Protein AF-A0A2E1VVV2-F1 (afdb_monomer)

Radius of gyration: 13.83 Å; Cα contacts (8 Å, |Δi|>4): 91; chains: 1; bounding box: 33×29×35 Å

Sequence (64 aa):
MSHARGNFLLVNQGDGTFVDQTEVAGVELGRWAWGARFVDFDNDGFDDIYVPNGFVTGPDTGDL

Solvent-accessible surface area (backbone atoms only — not comparable to full-atom values): 4307 Å² total; per-residue (Å²): 131,86,72,76,71,38,48,81,43,71,46,73,74,86,80,89,48,67,44,82,42,19,76,84,70,69,54,32,60,59,42,49,63,82,51,75,46,78,46,54,83,86,73,82,84,56,72,38,83,44,62,58,61,44,67,86,88,59,95,72,70,85,87,112

Nearest PDB structures (foldseek):
  3o27-assembly1_B  TM=3.762E-01  e=6.075E+00  Saccharolobus islandicus

pLDDT: mean 83.9, std 14.84, range [38.66, 98.06]

Secondary structure (DSSP, 8-state):
-PPP-----EEE-SSS-EEE-TTTTT----SEE---EEE-SSSSSS-EEE--EE---SS--TT-

Mean predicted aligned error: 6.22 Å

Structure (mmCIF, N/CA/C/O backbone):
data_AF-A0A2E1VVV2-F1
#
_entry.id   AF-A0A2E1VVV2-F1
#
loop_
_atom_site.group_PDB
_atom_site.id
_atom_site.type_symbol
_atom_site.label_atom_id
_atom_site.label_alt_id
_atom_site.label_comp_id
_atom_site.label_asym_id
_atom_site.label_entity_id
_atom_site.label_seq_id
_atom_site.pdbx_PDB_ins_code
_atom_site.Cartn_x
_atom_site.Cartn_y
_atom_site.Cartn_z
_atom_site.occupancy
_atom_site.B_iso_or_equiv
_atom_site.auth_seq_id
_atom_site.auth_comp_id
_atom_site.auth_asym_id
_atom_site.auth_atom_id
_atom_site.pdbx_PDB_model_num
ATOM 1 N N . MET A 1 1 ? 17.352 -19.785 0.798 1.00 38.66 1 MET A N 1
ATOM 2 C CA . MET A 1 1 ? 17.133 -18.466 1.426 1.00 38.66 1 MET A CA 1
ATOM 3 C C . MET A 1 1 ? 15.850 -17.912 0.838 1.00 38.66 1 MET A C 1
ATOM 5 O O . MET A 1 1 ? 15.690 -18.015 -0.371 1.00 38.66 1 MET A O 1
ATOM 9 N N . SER A 1 2 ? 14.908 -17.449 1.660 1.00 47.75 2 SER A N 1
ATOM 10 C CA . SER A 1 2 ? 13.678 -16.834 1.150 1.00 47.75 2 SER A CA 1
ATOM 11 C C . SER A 1 2 ? 14.046 -15.492 0.534 1.00 47.75 2 SER A C 1
ATOM 13 O O . SER A 1 2 ? 14.561 -14.630 1.241 1.00 47.75 2 SER A O 1
ATOM 15 N N . HIS A 1 3 ? 13.806 -15.316 -0.761 1.00 54.38 3 HIS A N 1
ATOM 16 C CA . HIS 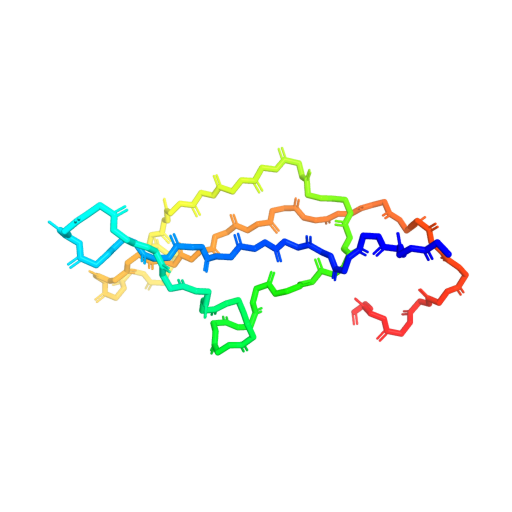A 1 3 ? 13.745 -13.977 -1.337 1.00 54.38 3 HIS A CA 1
ATOM 17 C C . HIS A 1 3 ? 12.599 -13.221 -0.640 1.00 54.38 3 HIS A C 1
ATOM 19 O O . HIS A 1 3 ? 11.634 -13.849 -0.186 1.00 54.38 3 HIS A O 1
ATOM 25 N N . ALA A 1 4 ? 12.718 -11.902 -0.489 1.00 58.38 4 ALA A N 1
ATOM 26 C CA . ALA A 1 4 ? 11.579 -11.091 -0.072 1.00 58.38 4 ALA A CA 1
ATOM 27 C C . ALA A 1 4 ? 10.468 -11.289 -1.117 1.00 58.38 4 ALA A C 1
ATOM 29 O O . ALA A 1 4 ? 10.724 -11.104 -2.304 1.00 58.38 4 ALA A O 1
ATOM 30 N N . ARG A 1 5 ? 9.279 -11.745 -0.695 1.00 68.12 5 ARG A N 1
ATOM 31 C CA . ARG A 1 5 ? 8.143 -11.981 -1.608 1.00 68.12 5 ARG A CA 1
ATOM 32 C C . ARG A 1 5 ? 7.449 -10.686 -2.036 1.00 68.12 5 ARG A C 1
ATOM 34 O O . ARG A 1 5 ? 6.699 -10.739 -2.996 1.00 68.12 5 ARG A O 1
ATOM 41 N N . GLY A 1 6 ? 7.737 -9.566 -1.368 1.00 79.75 6 GLY A N 1
ATOM 42 C CA . GLY A 1 6 ? 7.157 -8.255 -1.648 1.00 79.75 6 GLY A CA 1
ATOM 43 C C . GLY A 1 6 ? 6.567 -7.609 -0.408 1.00 79.75 6 GLY A C 1
ATOM 44 O O . GLY A 1 6 ? 7.092 -7.776 0.699 1.00 79.75 6 GLY A O 1
ATOM 45 N N . ASN A 1 7 ? 5.487 -6.864 -0.615 1.00 87.06 7 ASN A N 1
ATOM 46 C CA . ASN A 1 7 ? 4.762 -6.179 0.450 1.00 87.06 7 ASN A CA 1
ATOM 47 C C . ASN A 1 7 ? 3.824 -7.134 1.190 1.00 87.06 7 ASN A C 1
ATOM 49 O O . ASN A 1 7 ? 3.480 -8.194 0.678 1.00 87.06 7 ASN A O 1
ATOM 53 N N . PHE A 1 8 ? 3.397 -6.727 2.386 1.00 90.88 8 PHE A N 1
ATOM 54 C CA . PHE A 1 8 ? 2.387 -7.432 3.171 1.00 90.88 8 PHE A CA 1
ATOM 55 C C . PHE A 1 8 ? 1.299 -6.465 3.639 1.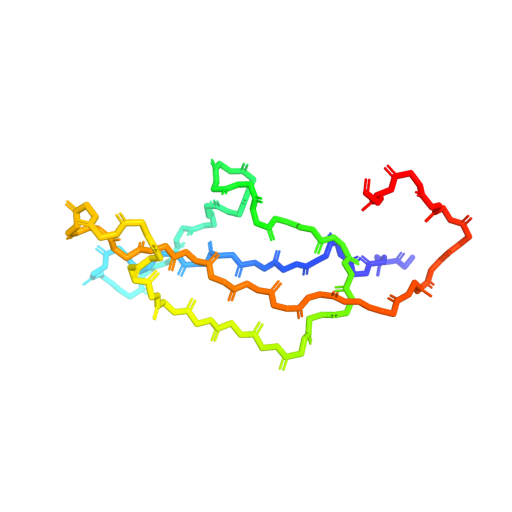00 90.88 8 PHE A C 1
ATOM 57 O O . PHE A 1 8 ? 1.610 -5.375 4.126 1.00 90.88 8 PHE A O 1
ATOM 64 N N . LEU A 1 9 ? 0.038 -6.890 3.549 1.00 91.88 9 LEU A N 1
ATOM 65 C CA . LEU A 1 9 ? -1.117 -6.197 4.116 1.00 91.88 9 LEU A CA 1
ATOM 66 C C . LEU A 1 9 ? -1.693 -7.011 5.274 1.00 91.88 9 LEU A C 1
ATOM 68 O O . LEU A 1 9 ? -2.397 -8.001 5.080 1.00 91.88 9 LEU A O 1
ATOM 72 N N . LEU A 1 10 ? -1.394 -6.563 6.493 1.00 94.75 10 LEU A N 1
ATOM 73 C CA . LEU A 1 10 ? -1.884 -7.164 7.730 1.00 94.75 10 LEU A CA 1
ATOM 74 C C . LEU A 1 10 ? -3.079 -6.367 8.255 1.00 94.75 10 LEU A C 1
ATOM 76 O O . LEU A 1 10 ? -2.932 -5.230 8.706 1.00 94.75 10 LEU A O 1
ATOM 80 N N . VAL A 1 11 ? -4.264 -6.971 8.222 1.00 95.38 11 VAL A N 1
ATOM 81 C CA . VAL A 1 11 ? -5.515 -6.332 8.640 1.00 95.38 11 VAL A CA 1
ATOM 82 C C . VAL A 1 11 ? -5.815 -6.688 10.091 1.00 95.38 11 VAL A C 1
ATOM 84 O O . VAL A 1 11 ? -6.024 -7.857 10.422 1.00 95.38 11 VAL A O 1
ATOM 87 N N . ASN A 1 12 ? -5.850 -5.676 10.959 1.00 96.94 12 ASN A N 1
ATOM 88 C CA . ASN A 1 12 ? -6.230 -5.828 12.364 1.00 96.94 12 ASN A CA 1
ATOM 89 C C . ASN A 1 12 ? -7.697 -6.274 12.479 1.00 96.94 12 ASN A C 1
ATOM 91 O O . ASN A 1 12 ? -8.579 -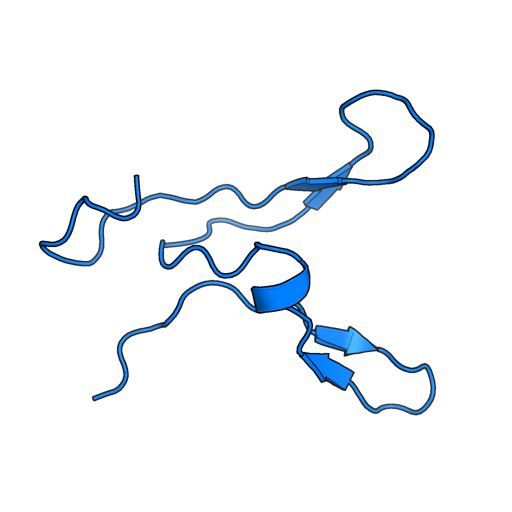5.643 11.901 1.00 96.94 12 ASN A O 1
ATOM 95 N N . GLN A 1 13 ? -7.951 -7.329 13.253 1.00 97.88 13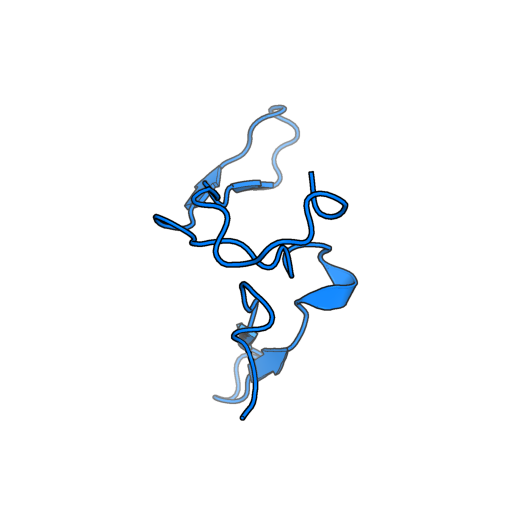 GLN A N 1
ATOM 96 C CA . GLN A 1 13 ? -9.297 -7.865 13.487 1.00 97.88 13 GLN A CA 1
ATOM 97 C C . GLN A 1 13 ? -10.027 -7.197 14.671 1.00 97.88 13 GLN A C 1
ATOM 99 O O . GLN A 1 13 ? -11.194 -7.483 14.926 1.00 97.88 13 GLN A O 1
ATOM 104 N N . GLY A 1 14 ? -9.361 -6.293 15.399 1.00 97.88 14 GLY A N 1
ATOM 105 C CA . GLY A 1 14 ? -9.910 -5.563 16.549 1.00 97.88 14 GLY A CA 1
ATOM 106 C C . GLY A 1 14 ? -9.684 -6.242 17.904 1.00 97.88 14 GLY A C 1
ATOM 107 O O . GLY A 1 14 ? -9.990 -5.652 18.937 1.00 97.88 14 GLY A O 1
ATOM 108 N N . ASP A 1 15 ? -9.103 -7.441 17.918 1.00 98.00 15 ASP A N 1
ATOM 109 C CA . ASP A 1 15 ? -8.822 -8.250 19.114 1.00 98.00 15 ASP A CA 1
ATOM 110 C C . ASP A 1 15 ? -7.314 -8.437 19.381 1.00 98.00 15 ASP A C 1
ATOM 112 O O . ASP A 1 15 ? -6.907 -9.262 20.198 1.00 98.00 15 ASP A O 1
ATOM 116 N N . GLY A 1 16 ? -6.472 -7.659 18.694 1.00 97.56 16 GLY A N 1
ATOM 117 C CA . GLY A 1 16 ? -5.015 -7.776 18.758 1.00 97.56 16 GLY A CA 1
ATOM 118 C C . GLY A 1 16 ? -4.435 -8.836 17.820 1.00 97.56 16 GLY A C 1
ATOM 119 O O . GLY A 1 16 ? -3.214 -8.992 17.779 1.00 97.56 16 GLY A O 1
ATOM 120 N N . THR A 1 17 ? -5.273 -9.534 17.046 1.00 97.88 17 THR A N 1
ATOM 121 C CA . THR A 1 17 ? -4.833 -10.412 15.959 1.00 97.88 17 THR A CA 1
ATOM 122 C C . THR A 1 17 ? -4.852 -9.694 14.609 1.00 97.88 17 THR A C 1
ATOM 124 O O . THR A 1 17 ? -5.525 -8.678 14.409 1.00 97.88 17 THR A O 1
ATOM 127 N N . PHE A 1 18 ? -4.076 -10.231 13.668 1.00 97.94 18 PHE A N 1
ATOM 128 C CA . PHE A 1 18 ? -3.963 -9.723 12.307 1.00 97.94 18 PHE A CA 1
ATOM 129 C C . PHE A 1 18 ? -4.173 -10.862 11.318 1.00 97.94 18 PHE A C 1
ATOM 131 O O . PHE A 1 18 ? -3.701 -11.977 11.541 1.00 97.94 18 PHE A O 1
ATOM 138 N N . VAL A 1 19 ? -4.846 -10.558 10.213 1.00 97.81 19 VAL A N 1
ATOM 139 C CA . VAL A 1 19 ? -5.007 -11.467 9.077 1.00 97.81 19 VAL A CA 1
ATOM 140 C C . VAL A 1 19 ? -4.199 -10.928 7.908 1.00 97.81 19 VAL A C 1
ATOM 142 O O . VAL A 1 19 ? -4.283 -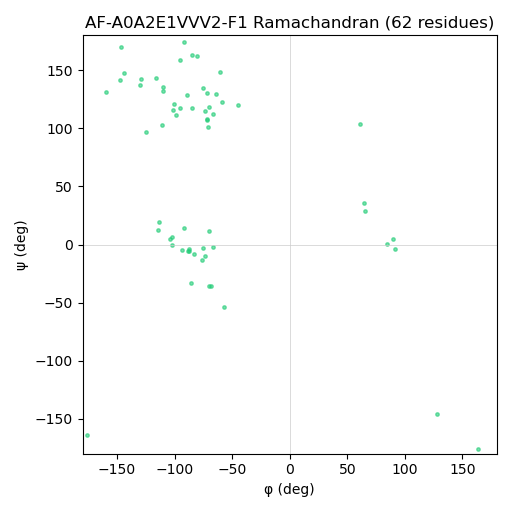9.743 7.586 1.00 97.81 19 VAL A O 1
ATOM 145 N N . ASP A 1 20 ? -3.419 -11.803 7.284 1.00 95.50 20 ASP A N 1
ATOM 146 C CA . ASP A 1 20 ? -2.734 -11.507 6.031 1.00 95.50 20 ASP A CA 1
ATOM 147 C C . ASP A 1 20 ? -3.756 -11.494 4.885 1.00 95.50 20 ASP A C 1
ATOM 149 O O . ASP A 1 20 ? -4.375 -12.515 4.584 1.00 95.50 20 ASP A O 1
ATOM 153 N N . GLN A 1 21 ? -3.958 -10.323 4.279 1.00 95.25 21 GLN A N 1
ATOM 154 C CA . GLN A 1 21 ? -4.814 -10.130 3.104 1.00 95.25 21 GLN A CA 1
ATOM 155 C C . GLN A 1 21 ? -4.018 -9.717 1.862 1.00 95.25 21 GLN A C 1
ATOM 157 O O . GLN A 1 21 ? -4.584 -9.184 0.912 1.00 95.25 21 GLN A O 1
ATOM 162 N N . THR A 1 22 ? -2.708 -9.961 1.849 1.00 91.69 22 THR A N 1
ATOM 163 C CA . THR A 1 22 ? -1.804 -9.466 0.804 1.00 91.69 22 THR A CA 1
ATOM 164 C C . THR A 1 22 ? -2.215 -9.922 -0.599 1.00 91.69 22 THR A C 1
ATOM 166 O O . THR A 1 22 ? -2.419 -9.079 -1.468 1.00 91.69 22 THR A O 1
ATOM 169 N N . GLU A 1 23 ? -2.390 -11.233 -0.808 1.00 89.75 23 GLU A N 1
ATOM 170 C CA . GLU A 1 23 ? -2.738 -11.797 -2.125 1.00 89.75 23 GLU A CA 1
ATOM 171 C C . GLU A 1 23 ? -4.173 -11.438 -2.545 1.00 89.75 23 GLU A C 1
ATOM 173 O O . GLU A 1 23 ? -4.442 -11.191 -3.716 1.00 89.75 23 GLU A O 1
ATOM 178 N N . VAL A 1 24 ? -5.106 -11.373 -1.588 1.00 91.69 24 VAL A N 1
ATOM 179 C CA . VAL A 1 24 ? -6.514 -11.033 -1.867 1.00 91.69 24 VAL A CA 1
ATOM 180 C C . VAL A 1 24 ? -6.651 -9.570 -2.292 1.00 91.69 24 VAL A C 1
ATOM 182 O O . VAL A 1 24 ? -7.474 -9.256 -3.147 1.00 91.69 24 VAL A O 1
ATOM 185 N N . ALA A 1 25 ? -5.837 -8.686 -1.714 1.00 89.56 25 ALA A N 1
ATOM 186 C CA . ALA A 1 25 ? -5.800 -7.271 -2.059 1.00 89.56 25 ALA A CA 1
ATOM 187 C C . ALA A 1 25 ? -4.928 -6.960 -3.290 1.00 89.56 25 ALA A C 1
ATOM 189 O O . ALA A 1 25 ? -4.935 -5.820 -3.748 1.00 89.56 25 ALA A O 1
ATOM 190 N N . GLY A 1 26 ? -4.175 -7.932 -3.821 1.00 88.12 26 GLY A N 1
ATOM 191 C CA . GLY A 1 26 ? -3.301 -7.735 -4.982 1.00 88.12 26 GLY A CA 1
ATOM 192 C C . GLY A 1 26 ? -2.130 -6.779 -4.724 1.00 88.12 26 GLY A C 1
ATOM 193 O O . GLY A 1 26 ? -1.695 -6.068 -5.630 1.00 88.12 26 GLY A O 1
ATOM 194 N N . VAL A 1 27 ? -1.656 -6.692 -3.476 1.00 87.94 27 VAL A N 1
ATOM 195 C CA . VAL A 1 27 ? -0.585 -5.760 -3.069 1.00 87.94 27 VAL A CA 1
ATOM 196 C C . VAL A 1 27 ? 0.766 -6.445 -2.876 1.00 87.94 27 VAL A C 1
ATOM 198 O O . VAL A 1 27 ? 1.730 -5.795 -2.481 1.00 87.94 27 VAL A O 1
ATOM 201 N N . GLU A 1 28 ? 0.877 -7.738 -3.175 1.00 86.06 28 GLU A N 1
ATOM 202 C CA . GLU A 1 28 ? 2.058 -8.575 -2.937 1.00 86.06 28 GLU A CA 1
ATOM 203 C C . GLU A 1 28 ? 3.287 -8.205 -3.773 1.00 86.06 28 GLU A C 1
ATOM 205 O O . GLU A 1 28 ? 4.324 -8.842 -3.612 1.00 86.06 28 GLU A O 1
ATOM 210 N N . LEU A 1 29 ? 3.192 -7.205 -4.659 1.00 78.81 29 LEU A N 1
ATOM 211 C CA . LEU A 1 29 ? 4.214 -6.893 -5.657 1.00 78.81 29 LEU A CA 1
ATOM 212 C C . LEU A 1 29 ? 5.637 -6.922 -5.060 1.00 78.81 29 LEU A C 1
ATOM 214 O O . LEU A 1 29 ? 5.968 -6.171 -4.140 1.00 78.81 29 LEU A O 1
ATOM 218 N N . GLY A 1 30 ? 6.475 -7.801 -5.617 1.00 69.56 30 GLY A N 1
ATO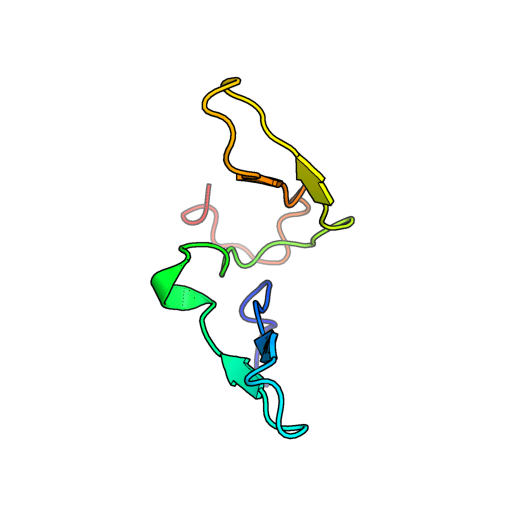M 219 C CA . GLY A 1 30 ? 7.768 -8.261 -5.085 1.00 69.56 30 GLY A CA 1
ATOM 220 C C . GLY A 1 30 ? 8.926 -7.261 -5.070 1.00 69.56 30 GLY A C 1
ATOM 221 O O . GLY A 1 30 ? 10.079 -7.653 -4.884 1.00 69.56 30 GLY A O 1
ATOM 222 N N . ARG A 1 31 ? 8.661 -5.980 -5.318 1.00 74.56 31 ARG A N 1
ATOM 223 C CA . ARG A 1 31 ? 9.697 -4.966 -5.548 1.00 74.56 31 ARG A CA 1
ATOM 224 C C . ARG A 1 31 ? 10.106 -4.265 -4.257 1.00 74.56 31 ARG A C 1
ATOM 226 O O . ARG A 1 31 ? 9.525 -4.473 -3.194 1.00 74.56 31 ARG A O 1
ATOM 233 N N . TRP A 1 32 ? 11.127 -3.414 -4.343 1.00 81.69 32 TRP A N 1
ATOM 234 C CA . TRP A 1 32 ? 11.473 -2.551 -3.223 1.00 81.69 32 TRP A CA 1
ATOM 235 C C . TRP A 1 32 ? 10.416 -1.452 -3.079 1.00 81.69 32 TRP A C 1
ATOM 237 O O . TRP A 1 32 ? 10.365 -0.512 -3.877 1.00 81.69 32 TRP A O 1
ATOM 247 N N . ALA A 1 33 ? 9.584 -1.553 -2.047 1.00 86.31 33 ALA A N 1
ATOM 248 C CA . ALA A 1 33 ? 8.675 -0.478 -1.688 1.00 86.31 33 ALA A CA 1
ATOM 249 C C . ALA A 1 33 ? 9.423 0.669 -1.003 1.00 86.31 33 ALA A C 1
ATOM 251 O O . ALA A 1 33 ? 10.230 0.469 -0.091 1.00 86.31 33 ALA A O 1
ATOM 252 N N . TRP A 1 34 ? 9.119 1.895 -1.418 1.00 88.44 34 TRP A N 1
ATOM 253 C CA . TRP A 1 34 ? 9.600 3.114 -0.759 1.00 88.44 34 TRP A CA 1
ATOM 254 C C . TRP A 1 34 ? 8.615 3.669 0.278 1.00 88.44 34 TRP A C 1
ATOM 256 O O . TRP A 1 34 ? 8.938 4.627 0.978 1.00 88.44 34 TRP A O 1
ATOM 266 N N . GLY A 1 35 ? 7.427 3.074 0.394 1.00 89.94 35 GLY A N 1
ATOM 267 C CA . GLY A 1 35 ? 6.410 3.434 1.377 1.00 89.94 35 GLY A CA 1
ATOM 268 C C . GLY A 1 35 ? 5.040 2.867 1.013 1.00 89.94 35 GLY A C 1
ATOM 269 O O . GLY A 1 35 ? 4.913 2.150 0.027 1.00 89.94 35 GLY A O 1
ATOM 270 N N . ALA A 1 36 ? 4.024 3.216 1.801 1.00 91.31 36 ALA A N 1
ATOM 271 C CA . ALA A 1 36 ? 2.619 2.926 1.526 1.00 91.31 36 ALA A CA 1
ATOM 272 C C . ALA A 1 36 ? 1.740 4.094 2.001 1.00 91.31 36 ALA A C 1
ATOM 274 O O . ALA A 1 36 ? 2.080 4.764 2.982 1.00 91.31 36 ALA A O 1
ATOM 275 N N . ARG A 1 37 ? 0.625 4.354 1.311 1.00 93.12 37 ARG A N 1
ATOM 276 C CA . ARG A 1 37 ? -0.330 5.412 1.663 1.00 93.12 37 ARG A CA 1
ATOM 277 C C . ARG A 1 37 ? -1.760 5.019 1.299 1.00 93.12 37 ARG A C 1
ATOM 279 O O . ARG A 1 37 ? -1.974 4.462 0.231 1.00 93.12 37 ARG A O 1
ATOM 286 N N . PHE A 1 38 ? -2.703 5.386 2.163 1.00 94.12 38 PHE A N 1
ATOM 287 C CA . PHE A 1 38 ? -4.132 5.386 1.854 1.00 94.12 38 PHE A CA 1
ATOM 288 C C . PHE A 1 38 ? -4.538 6.739 1.268 1.00 94.12 38 PHE A C 1
ATOM 290 O O . PHE A 1 38 ? -4.159 7.785 1.817 1.00 94.12 38 PHE A O 1
ATOM 297 N N . VAL A 1 39 ? -5.216 6.712 0.124 1.00 95.12 39 VAL A N 1
ATOM 298 C CA . VAL A 1 39 ? -5.711 7.900 -0.577 1.00 95.12 39 VAL A CA 1
ATOM 299 C C . VAL A 1 39 ? -6.830 7.502 -1.534 1.00 95.12 39 VAL A C 1
ATOM 301 O O . VAL A 1 39 ? -6.649 6.583 -2.314 1.00 95.12 39 VAL A O 1
ATOM 304 N N . ASP A 1 40 ? -7.947 8.214 -1.500 1.00 96.94 40 ASP A N 1
ATOM 305 C CA . ASP A 1 40 ? -9.009 8.130 -2.509 1.00 96.94 40 ASP A CA 1
ATOM 306 C C . ASP A 1 40 ? -8.531 8.772 -3.833 1.00 96.94 40 ASP A C 1
ATOM 308 O O . ASP A 1 40 ? -8.424 10.002 -3.935 1.00 96.94 40 ASP A O 1
ATOM 312 N N . PHE A 1 41 ? -8.126 7.955 -4.816 1.00 95.25 41 PHE A N 1
ATOM 313 C CA . PHE A 1 41 ? -7.586 8.445 -6.091 1.00 95.25 41 PHE A CA 1
ATOM 314 C C . PHE A 1 41 ? -8.659 8.751 -7.132 1.00 95.25 41 PHE A C 1
ATOM 316 O O . PHE A 1 41 ? -8.440 9.642 -7.963 1.00 95.25 41 PHE A O 1
ATOM 323 N N . ASP A 1 42 ? -9.763 8.007 -7.139 1.00 96.88 42 ASP A N 1
ATOM 324 C CA . ASP A 1 42 ? -10.823 8.138 -8.143 1.00 96.88 42 ASP A CA 1
ATOM 325 C C . ASP A 1 42 ? -12.060 8.901 -7.641 1.00 96.88 42 ASP A C 1
ATOM 327 O O . ASP A 1 42 ? -12.958 9.222 -8.427 1.00 96.88 42 ASP A O 1
ATOM 331 N N . ASN A 1 43 ? -12.017 9.335 -6.380 1.00 96.75 43 ASN A N 1
ATOM 332 C CA . ASN A 1 43 ? -13.007 10.160 -5.709 1.00 96.75 43 ASN A CA 1
ATOM 333 C C . ASN A 1 43 ? -14.364 9.445 -5.563 1.00 96.75 43 ASN A C 1
ATOM 335 O O . ASN A 1 43 ? -15.421 10.087 -5.666 1.00 96.75 43 ASN A O 1
ATOM 339 N N . ASP A 1 44 ? -14.349 8.129 -5.339 1.00 98.06 44 ASP A N 1
ATOM 340 C CA . ASP A 1 44 ? -15.546 7.319 -5.092 1.00 98.06 44 ASP A CA 1
ATOM 341 C C . ASP A 1 44 ? -15.954 7.255 -3.603 1.00 98.06 44 ASP A C 1
ATOM 343 O O . ASP A 1 44 ? -17.049 6.784 -3.269 1.00 98.06 44 ASP A O 1
ATOM 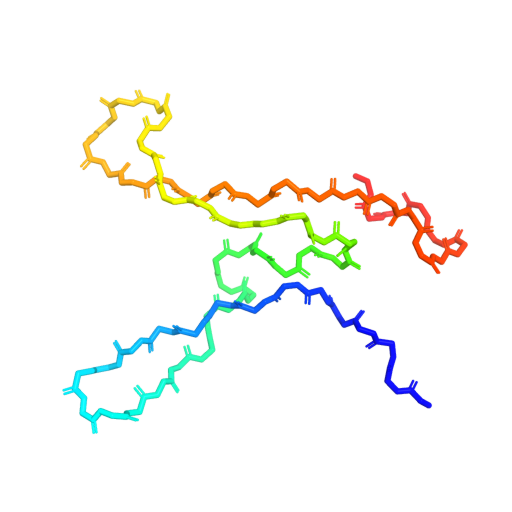347 N N . GLY A 1 45 ? -15.133 7.828 -2.715 1.00 97.50 45 GLY A N 1
ATOM 348 C CA . GLY A 1 45 ? -15.355 7.862 -1.273 1.00 97.50 45 GLY A CA 1
ATOM 349 C C . GLY A 1 45 ? -14.773 6.666 -0.516 1.00 97.50 45 GLY A C 1
ATOM 350 O O . GLY A 1 45 ? -14.980 6.579 0.701 1.00 97.50 45 GLY A O 1
ATOM 351 N N . PHE A 1 46 ? -14.052 5.771 -1.192 1.00 95.62 46 PHE A N 1
ATOM 352 C CA . PHE A 1 46 ? -13.258 4.706 -0.593 1.00 95.62 46 PHE A CA 1
ATOM 353 C C . PHE A 1 46 ? -11.759 4.990 -0.786 1.00 95.62 46 PHE A C 1
ATOM 355 O O . PHE A 1 46 ? -11.309 5.392 -1.849 1.00 95.62 46 PHE A O 1
ATOM 362 N N . ASP A 1 47 ? -10.959 4.803 0.269 1.00 94.38 47 ASP A N 1
ATOM 363 C CA . ASP A 1 47 ? -9.506 4.974 0.157 1.00 94.38 47 ASP A CA 1
ATOM 364 C C . ASP A 1 47 ? -8.880 3.818 -0.641 1.00 94.38 47 ASP A C 1
ATOM 366 O O . ASP A 1 47 ? -9.045 2.646 -0.284 1.00 94.38 47 ASP A O 1
ATOM 370 N N . ASP A 1 48 ? -8.052 4.150 -1.630 1.00 92.19 48 ASP A N 1
ATOM 371 C CA . ASP A 1 48 ? -7.176 3.204 -2.316 1.00 92.19 48 ASP A CA 1
ATOM 372 C C . ASP A 1 48 ? -5.858 2.996 -1.562 1.00 92.19 48 ASP A C 1
ATOM 374 O O . ASP A 1 48 ? -5.426 3.813 -0.740 1.00 92.19 48 ASP A O 1
ATOM 378 N N . ILE A 1 49 ? -5.153 1.912 -1.900 1.00 91.00 49 ILE A N 1
ATOM 379 C CA . ILE A 1 49 ? -3.804 1.632 -1.401 1.00 91.00 49 ILE A CA 1
ATOM 380 C C . ILE A 1 49 ? -2.771 1.983 -2.473 1.00 91.00 49 ILE A C 1
ATOM 382 O O . ILE A 1 49 ? -2.662 1.325 -3.505 1.00 91.00 49 ILE A O 1
ATOM 386 N N . TYR A 1 50 ? -1.931 2.975 -2.180 1.00 90.06 50 TYR A N 1
ATOM 387 C CA . TYR A 1 50 ? -0.771 3.332 -2.991 1.00 90.06 50 TYR A CA 1
ATOM 388 C C . TYR A 1 50 ? 0.520 2.777 -2.394 1.00 90.06 50 TYR A C 1
ATOM 390 O O . TYR A 1 50 ? 0.908 3.159 -1.286 1.00 90.06 50 TYR A O 1
ATOM 398 N N . VAL A 1 51 ? 1.238 1.948 -3.153 1.00 89.69 51 VAL A N 1
ATOM 399 C CA . VAL A 1 51 ? 2.560 1.431 -2.768 1.00 89.69 51 VAL A CA 1
ATOM 400 C C . VAL A 1 51 ? 3.571 1.753 -3.875 1.00 89.69 51 VAL A C 1
ATOM 402 O O . VAL A 1 51 ? 3.633 1.030 -4.873 1.00 89.69 51 VAL A 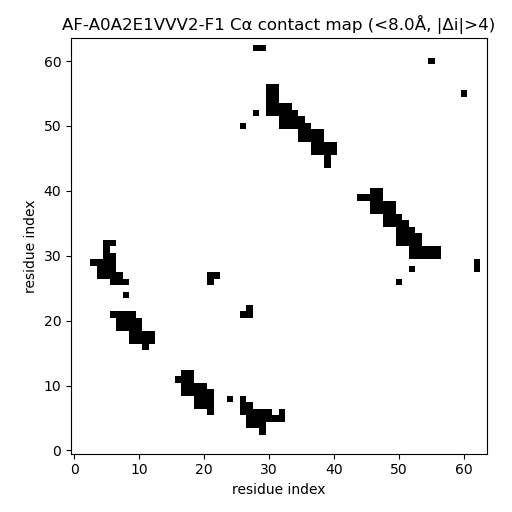O 1
ATOM 405 N N . PRO A 1 52 ? 4.359 2.843 -3.756 1.00 87.69 52 PRO A N 1
ATOM 406 C CA . PRO A 1 52 ? 5.414 3.139 -4.713 1.00 87.69 52 PRO A CA 1
ATOM 407 C C . PRO A 1 52 ? 6.498 2.069 -4.619 1.00 87.69 52 PRO A C 1
ATOM 409 O O . PRO A 1 52 ? 7.227 1.968 -3.630 1.00 87.69 52 PRO A O 1
ATOM 412 N N . ASN A 1 53 ? 6.593 1.296 -5.689 1.00 83.94 53 ASN A N 1
ATOM 413 C CA . ASN A 1 53 ? 7.480 0.161 -5.826 1.00 83.94 53 ASN A CA 1
ATOM 414 C C . ASN A 1 53 ? 8.492 0.425 -6.936 1.00 83.94 53 ASN A C 1
ATOM 416 O O . ASN A 1 53 ? 8.165 0.982 -7.984 1.00 83.94 53 ASN A O 1
ATOM 420 N N . GLY A 1 54 ? 9.720 -0.026 -6.742 1.00 75.56 54 GLY A N 1
ATOM 421 C CA . GLY A 1 54 ? 10.713 -0.052 -7.804 1.00 75.56 54 GLY A CA 1
ATOM 422 C C . GLY A 1 54 ? 11.990 -0.707 -7.326 1.00 75.56 54 GLY A C 1
ATOM 423 O O . GLY A 1 54 ? 11.975 -1.425 -6.339 1.00 75.56 54 GLY A O 1
ATOM 424 N N . PHE A 1 55 ? 13.076 -0.513 -8.067 1.00 74.56 55 PHE A N 1
ATOM 425 C CA . PHE A 1 55 ? 14.306 -1.288 -7.921 1.00 74.56 55 PHE A CA 1
ATOM 426 C C . PHE A 1 55 ? 14.091 -2.792 -8.177 1.00 74.56 55 PHE A C 1
ATOM 428 O O . PHE A 1 55 ? 13.555 -3.547 -7.368 1.00 74.56 55 PHE A O 1
ATOM 435 N N . VAL A 1 56 ? 14.534 -3.224 -9.356 1.00 69.25 56 VAL A N 1
ATOM 436 C CA . VAL A 1 56 ? 14.540 -4.630 -9.758 1.00 69.25 56 VAL A CA 1
ATOM 437 C C . VAL A 1 56 ? 15.629 -5.344 -8.952 1.00 69.25 56 VAL A C 1
ATOM 439 O O . VAL A 1 56 ? 16.818 -5.117 -9.164 1.00 69.25 56 VAL A O 1
ATOM 442 N N . THR A 1 57 ? 15.227 -6.17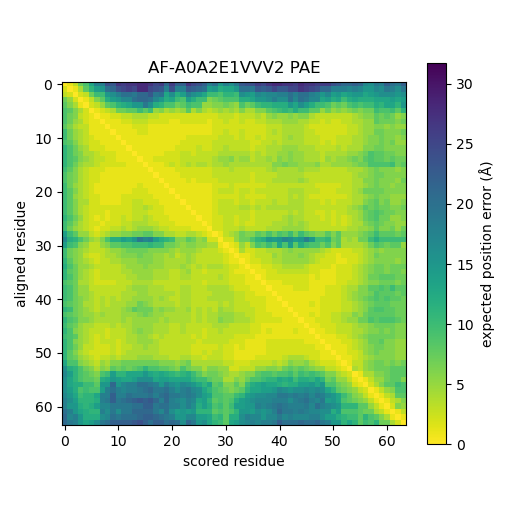1 -7.986 1.00 65.69 57 THR A N 1
ATOM 443 C CA . THR A 1 57 ? 16.142 -6.894 -7.084 1.00 65.69 57 THR A CA 1
ATOM 444 C C . THR A 1 57 ? 16.613 -8.240 -7.650 1.00 65.69 57 THR A C 1
ATOM 446 O O . THR A 1 57 ? 17.484 -8.873 -7.050 1.00 65.69 57 THR A O 1
ATOM 449 N N . GLY A 1 58 ? 16.086 -8.679 -8.803 1.00 66.31 58 GLY A N 1
ATOM 450 C CA . GLY A 1 58 ? 16.396 -9.968 -9.433 1.00 66.31 58 GLY A CA 1
ATOM 451 C C . GLY A 1 58 ? 16.375 -9.934 -10.971 1.00 66.31 58 GLY A C 1
ATOM 452 O O . GLY A 1 58 ? 15.961 -8.947 -11.559 1.00 66.31 58 GLY A O 1
ATOM 453 N N . PRO A 1 59 ? 16.844 -10.994 -11.653 1.00 66.00 59 PRO A N 1
ATOM 454 C CA . PRO A 1 59 ? 16.927 -11.041 -13.119 1.00 66.00 59 PRO A CA 1
ATOM 455 C C . PRO A 1 59 ? 15.570 -11.216 -13.820 1.00 66.00 59 PRO A C 1
ATOM 457 O O . PRO A 1 59 ? 15.508 -11.129 -15.044 1.00 66.00 59 PRO A O 1
ATOM 460 N N . ASP A 1 60 ? 14.510 -11.508 -13.067 1.00 65.38 60 ASP A N 1
ATOM 461 C CA . ASP A 1 60 ? 13.161 -11.674 -13.595 1.00 65.38 60 ASP A CA 1
ATOM 462 C C . ASP A 1 60 ? 12.483 -10.306 -13.714 1.00 65.38 60 ASP A C 1
ATOM 464 O O . ASP A 1 60 ? 12.312 -9.601 -12.722 1.00 65.38 60 ASP A O 1
ATOM 468 N N . THR A 1 61 ? 12.149 -9.919 -14.942 1.00 63.66 61 THR A N 1
ATOM 469 C CA . THR A 1 61 ? 11.435 -8.676 -15.258 1.00 63.66 61 THR A CA 1
ATOM 470 C C . THR A 1 61 ? 9.955 -8.927 -15.554 1.00 63.66 61 THR A C 1
ATOM 472 O O . THR A 1 61 ? 9.277 -8.023 -16.032 1.00 63.66 61 THR A O 1
ATOM 475 N N . GLY A 1 62 ? 9.461 -10.157 -15.365 1.00 59.06 62 GLY A N 1
ATOM 476 C CA . GLY A 1 62 ? 8.067 -10.540 -15.617 1.00 59.06 62 GLY A CA 1
ATOM 477 C C . GLY A 1 62 ? 7.075 -10.046 -14.560 1.00 59.06 62 GLY A C 1
ATOM 478 O O . GLY A 1 62 ? 5.877 -10.249 -14.712 1.00 59.06 62 GLY A O 1
ATOM 479 N N . ASP A 1 63 ? 7.568 -9.393 -13.510 1.00 57.56 63 ASP A N 1
ATOM 480 C CA . ASP A 1 63 ? 6.795 -8.724 -12.462 1.00 57.56 63 ASP A CA 1
ATOM 481 C C . ASP A 1 63 ? 6.542 -7.226 -12.765 1.00 57.56 63 ASP A C 1
ATOM 483 O O . ASP A 1 63 ? 6.255 -6.447 -11.850 1.00 57.56 63 ASP A O 1
ATOM 487 N N . LEU A 1 64 ? 6.779 -6.780 -14.015 1.00 53.19 64 LEU A N 1
ATOM 488 C CA . LEU A 1 64 ? 6.509 -5.416 -14.519 1.00 53.19 64 LEU A CA 1
ATOM 489 C C . LEU A 1 64 ? 5.023 -5.200 -14.802 1.00 53.19 64 LEU A C 1
ATOM 491 O O . LEU A 1 64 ? 4.429 -6.047 -15.503 1.00 53.19 64 LEU A O 1
#

Foldseek 3Di:
DDQQQADWDWDDPPPPHTDTCCVVLVPSQRFDWPDWDWDDPPPPPGTDIDTDGDDDPDPDPVSD